Protein AF-A0A6A0GU51-F1 (afdb_monomer)

Mean predicted aligned error: 5.37 Å

Secondary structure (DSSP, 8-state):
-------HHHHHHHHHHHHHHHHHHHHHHHHHHHHHHHHHHHHHHTT-HHHHHHHHHHHHHHHHHHHTT-

Sequence (70 aa):
MFSSGPSYAKLKTNLRLSINRLKLLEKKKTELTQKARKEIADYIAAGKIERAKIRVEHIIREDYLVEAME

Nearest PDB structures (foldseek):
  1zw0-assembly1_B  TM=7.908E-01  e=8.092E-01  Yersinia pestis
  7zcg-assembly1_A  TM=7.912E-01  e=3.563E+00  Homo sapiens
  5t8l-assembly1_A  TM=8.346E-01  e=5.338E+00  Saccharomyces cerevisiae S288C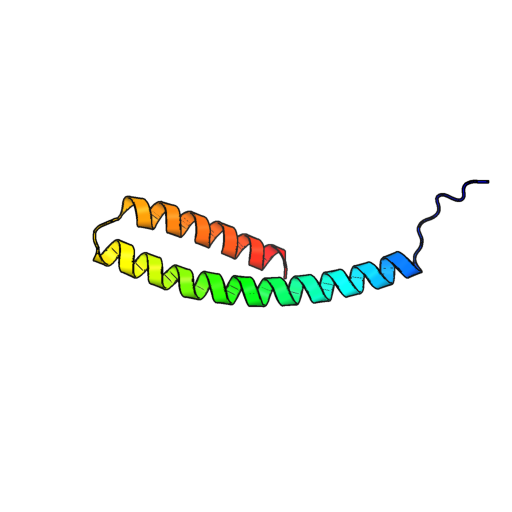
  5t8n-assembly1_A  TM=8.403E-01  e=7.997E+00  Saccharomyces cerevisiae S288C

Foldseek 3Di:
DDPPDDDVVVVVVVVVVLLVVLVVVLVVLVVVLVVLVVVLVVCVVVVNVVVSVVSVVVSVVSVVVSVVSD

Solvent-accessible surface area (backbone atoms only — not comparable to full-atom values): 3984 Å² total; per-residue (Å²): 137,85,81,88,65,85,58,62,70,61,49,55,51,50,52,55,51,49,54,56,48,34,58,53,46,37,56,54,49,54,57,48,47,60,55,51,56,52,54,38,53,53,26,50,76,69,67,37,53,70,61,25,52,59,52,48,55,55,44,54,55,49,51,55,51,38,65,74,53,111

InterPro domains:
  IPR005061 Vacuolar protein sorting-associated protein Ist1 [PF03398] (12-70)
  IPR005061 Vacuolar protein sorting-associated protein Ist1 [PTHR12161] (10-70)
  IPR042277 Vacuolar protein sorting-associated protein IST1-like [G3DSA:1.20.1260.60] (1-70)

Radius of gyration: 19.48 Å; Cα contacts (8 Å, |Δi|>4): 28; chains: 1; bounding box: 38×25×57 Å

Organism: Hyalella azteca (NCBI:txid294128)

Structure (mmCIF, N/CA/C/O backbone):
data_AF-A0A6A0GU51-F1
#
_entry.id   AF-A0A6A0GU51-F1
#
loop_
_atom_site.group_PDB
_atom_site.id
_atom_site.type_symbol
_atom_site.label_atom_id
_atom_site.label_alt_id
_atom_site.label_comp_id
_atom_site.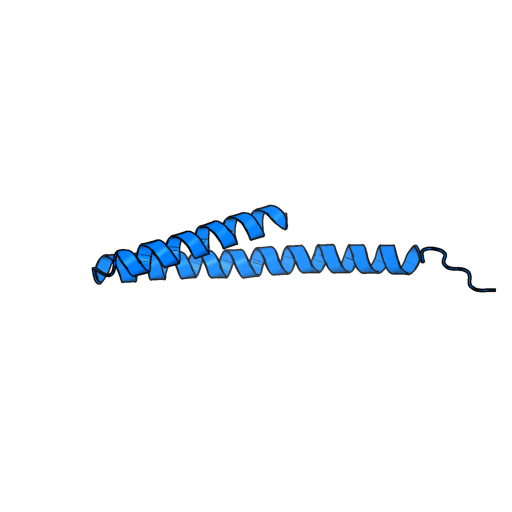label_asym_id
_atom_site.label_entity_id
_atom_site.label_seq_id
_atom_site.pdbx_PDB_ins_code
_atom_site.Cartn_x
_atom_site.Cartn_y
_atom_site.Cartn_z
_atom_site.occupancy
_atom_site.B_iso_or_equiv
_atom_site.auth_seq_id
_atom_site.auth_comp_id
_atom_site.auth_asym_id
_atom_site.auth_atom_id
_atom_site.pdbx_PDB_model_num
ATOM 1 N N . MET A 1 1 ? 21.118 17.963 -36.376 1.00 49.59 1 MET A N 1
ATOM 2 C CA . MET A 1 1 ? 20.608 16.581 -36.508 1.00 49.59 1 MET A CA 1
ATOM 3 C C . MET A 1 1 ? 20.175 16.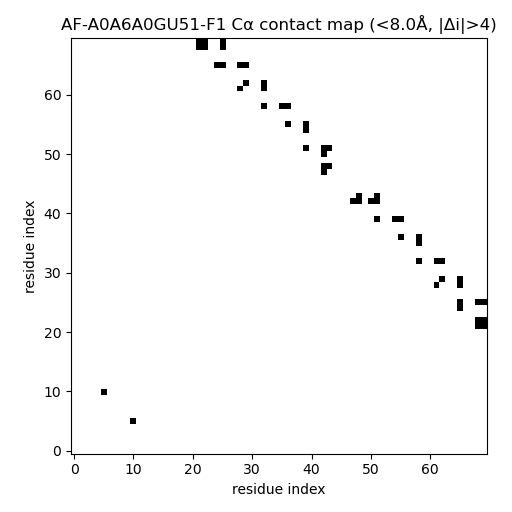095 -35.134 1.00 49.59 1 MET A C 1
ATOM 5 O O . MET A 1 1 ? 21.022 15.714 -34.340 1.00 49.59 1 MET A O 1
ATOM 9 N N . PHE A 1 2 ? 18.884 16.174 -34.819 1.00 58.38 2 PHE A N 1
ATOM 10 C CA . PHE A 1 2 ? 18.343 15.585 -33.594 1.00 58.38 2 PHE A CA 1
ATOM 11 C C . PHE A 1 2 ? 17.882 14.168 -33.927 1.00 58.38 2 PHE A C 1
ATOM 13 O O . PHE A 1 2 ? 16.815 13.993 -34.505 1.00 58.38 2 PHE A O 1
ATOM 20 N N . SER A 1 3 ? 18.689 13.150 -33.617 1.00 63.72 3 SER A N 1
ATOM 21 C CA . SER A 1 3 ? 18.183 11.777 -33.642 1.00 63.72 3 SER A CA 1
ATOM 22 C C . SER A 1 3 ? 17.360 11.553 -32.371 1.00 63.72 3 SER A C 1
ATOM 24 O O . SER A 1 3 ? 17.900 11.216 -31.318 1.00 63.72 3 SER A O 1
ATOM 26 N N . SER A 1 4 ? 16.048 11.751 -32.452 1.00 71.44 4 SER A N 1
ATOM 27 C CA . SER A 1 4 ? 15.074 11.397 -31.410 1.00 71.44 4 SER A CA 1
ATOM 28 C C . SER A 1 4 ? 14.737 9.897 -31.445 1.00 71.44 4 SER A C 1
ATOM 30 O O . SER A 1 4 ? 13.577 9.498 -31.385 1.00 71.44 4 SER A O 1
ATOM 32 N N . GLY A 1 5 ? 15.757 9.047 -31.583 1.00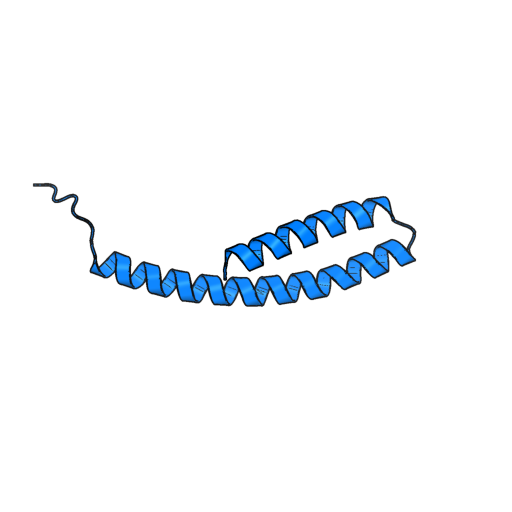 73.44 5 GLY A N 1
ATOM 33 C CA . GLY A 1 5 ? 15.596 7.595 -31.571 1.00 73.44 5 GLY A CA 1
ATOM 34 C C . GLY A 1 5 ? 15.558 7.041 -30.141 1.00 73.44 5 GLY A C 1
ATOM 35 O O . GLY A 1 5 ? 16.258 7.561 -29.265 1.00 73.44 5 GLY A O 1
ATOM 36 N N . PRO A 1 6 ? 14.781 5.980 -29.866 1.00 79.88 6 PRO A N 1
ATOM 37 C CA . PRO A 1 6 ? 14.773 5.343 -28.556 1.00 79.88 6 PRO A CA 1
ATOM 38 C C . PRO A 1 6 ? 16.149 4.752 -28.222 1.00 79.88 6 PRO A C 1
ATOM 40 O O . PRO A 1 6 ? 16.748 4.007 -28.997 1.00 79.88 6 PRO A O 1
ATOM 43 N N . SER A 1 7 ? 16.653 5.051 -27.023 1.00 86.50 7 SER A N 1
ATOM 44 C CA . SER A 1 7 ? 17.880 4.435 -26.514 1.00 86.50 7 SER A CA 1
ATOM 45 C C . SER A 1 7 ? 17.563 3.074 -25.892 1.00 86.50 7 SER A C 1
ATOM 47 O O . SER A 1 7 ? 17.224 2.976 -24.711 1.00 86.50 7 SER A O 1
ATOM 49 N N . TYR A 1 8 ? 17.693 2.008 -26.682 1.00 88.94 8 TYR A N 1
ATOM 50 C CA . TYR A 1 8 ? 17.377 0.641 -26.249 1.00 88.94 8 TYR A CA 1
ATOM 51 C C . TYR A 1 8 ? 18.221 0.156 -25.060 1.00 88.94 8 TYR A C 1
ATOM 53 O O . TYR A 1 8 ? 17.716 -0.561 -24.198 1.00 88.94 8 TYR A O 1
ATOM 61 N N . ALA A 1 9 ? 19.485 0.581 -24.960 1.00 91.69 9 ALA A N 1
ATOM 62 C CA . ALA A 1 9 ? 20.338 0.254 -23.817 1.00 91.69 9 ALA A CA 1
ATOM 63 C C . ALA A 1 9 ? 19.811 0.877 -22.511 1.00 91.69 9 ALA A C 1
ATOM 65 O O . ALA A 1 9 ? 19.705 0.187 -21.497 1.00 91.69 9 ALA A O 1
ATOM 66 N N . LYS A 1 10 ? 19.411 2.157 -22.546 1.00 91.19 10 LYS A N 1
ATOM 67 C CA . LYS A 1 10 ? 18.796 2.834 -21.394 1.00 91.19 10 LYS A CA 1
ATOM 68 C C . LYS A 1 10 ? 17.448 2.210 -21.038 1.00 91.19 10 LYS A C 1
ATOM 70 O O . LYS A 1 10 ? 17.193 1.965 -19.864 1.00 91.19 10 LYS A O 1
ATOM 75 N N . LEU A 1 11 ? 16.626 1.888 -22.041 1.00 93.25 11 LEU A N 1
ATOM 76 C CA . LEU A 1 11 ? 15.347 1.207 -21.839 1.00 93.25 11 LEU A CA 1
ATOM 77 C C . LEU A 1 11 ? 15.535 -0.136 -21.123 1.00 93.25 11 LEU A C 1
ATOM 79 O O . LEU A 1 11 ? 14.893 -0.379 -20.107 1.00 93.25 11 LEU A O 1
ATOM 83 N N . LYS A 1 12 ? 16.461 -0.980 -21.594 1.00 95.06 12 LYS A N 1
ATOM 84 C CA . LYS A 1 12 ? 16.761 -2.283 -20.980 1.00 95.06 12 LYS A CA 1
ATOM 85 C C . LYS A 1 12 ? 17.190 -2.152 -19.517 1.00 95.06 12 LYS A C 1
ATOM 87 O O . LYS A 1 12 ? 16.749 -2.937 -18.679 1.00 95.06 12 LYS A O 1
ATOM 92 N N . THR A 1 13 ? 18.036 -1.172 -19.204 1.00 96.19 13 THR A N 1
ATOM 93 C CA . THR A 1 13 ? 18.466 -0.906 -17.824 1.00 96.19 13 THR A CA 1
ATOM 94 C C . THR A 1 13 ? 17.298 -0.439 -16.958 1.00 96.19 13 THR A C 1
ATOM 96 O O . THR A 1 13 ? 17.087 -0.994 -15.882 1.00 96.19 13 THR A O 1
ATOM 99 N N . ASN A 1 14 ? 16.493 0.508 -17.445 1.00 95.50 14 ASN A N 1
ATOM 100 C CA . ASN A 1 14 ? 15.337 1.019 -16.710 1.00 95.50 14 ASN A CA 1
ATOM 101 C C . ASN A 1 14 ? 14.290 -0.069 -16.453 1.00 95.50 14 ASN A C 1
ATOM 103 O O . ASN A 1 14 ? 13.799 -0.166 -15.337 1.00 95.50 14 ASN A O 1
ATOM 107 N N . LEU A 1 15 ? 14.007 -0.939 -17.428 1.00 96.38 15 LEU A N 1
ATOM 108 C CA . LEU A 1 15 ? 13.084 -2.065 -17.242 1.00 96.38 15 LEU A CA 1
ATOM 109 C C . LEU A 1 15 ? 13.558 -3.015 -16.133 1.00 96.38 15 LEU A C 1
ATOM 111 O O . LEU A 1 15 ? 12.771 -3.398 -15.273 1.00 96.38 15 LEU A O 1
ATOM 115 N N . ARG A 1 16 ? 14.856 -3.348 -16.092 1.00 96.69 16 ARG A N 1
ATOM 116 C CA . ARG A 1 16 ? 15.426 -4.185 -15.019 1.00 96.69 16 ARG A CA 1
ATOM 117 C C . ARG A 1 16 ? 15.322 -3.520 -13.647 1.00 96.69 16 ARG A C 1
ATOM 119 O O . ARG A 1 16 ? 14.998 -4.190 -12.669 1.00 96.69 16 ARG A O 1
ATOM 126 N N . LEU A 1 17 ? 15.586 -2.216 -13.572 1.00 97.06 17 LEU A N 1
ATOM 127 C CA . LEU A 1 17 ? 15.438 -1.447 -12.336 1.00 97.06 17 LEU A CA 1
ATOM 128 C C . LEU A 1 17 ? 13.975 -1.399 -11.879 1.00 97.06 17 LEU A C 1
ATOM 130 O O . LEU A 1 17 ? 13.715 -1.619 -10.697 1.00 97.06 17 LEU A O 1
ATOM 134 N N . SER A 1 18 ? 13.031 -1.184 -12.800 1.00 96.69 18 SER A N 1
ATOM 135 C CA . SER A 1 18 ? 11.596 -1.184 -12.505 1.00 96.69 18 SER A CA 1
ATOM 136 C C . SER A 1 18 ? 11.122 -2.531 -11.968 1.00 96.69 18 SER A C 1
ATOM 138 O O . SER A 1 18 ? 10.452 -2.549 -10.943 1.00 96.69 18 SER A O 1
ATOM 140 N N . ILE A 1 19 ? 11.535 -3.655 -12.566 1.00 96.25 19 ILE A N 1
ATOM 141 C CA . ILE A 1 19 ? 11.190 -5.001 -12.067 1.00 96.25 19 ILE A CA 1
ATOM 142 C C . ILE A 1 19 ? 11.680 -5.194 -10.626 1.00 96.25 19 ILE A C 1
ATOM 144 O O . ILE A 1 19 ? 10.919 -5.605 -9.754 1.00 96.25 19 ILE A O 1
ATOM 148 N N . ASN A 1 20 ? 12.944 -4.863 -10.346 1.00 96.62 20 ASN A N 1
ATOM 149 C CA . ASN A 1 20 ? 13.490 -4.983 -8.990 1.00 96.62 20 ASN A CA 1
ATOM 150 C C . ASN A 1 20 ? 12.769 -4.061 -7.997 1.00 96.62 20 ASN A C 1
ATOM 152 O O . ASN A 1 20 ? 12.576 -4.419 -6.835 1.00 96.62 20 ASN A O 1
ATOM 156 N N . ARG A 1 21 ? 12.369 -2.868 -8.448 1.00 96.12 21 ARG A N 1
ATOM 157 C CA . ARG A 1 21 ? 11.635 -1.908 -7.626 1.00 96.12 21 ARG A CA 1
ATOM 158 C C . ARG A 1 21 ? 10.228 -2.399 -7.299 1.00 96.12 21 ARG A C 1
ATOM 160 O O . ARG A 1 21 ? 9.839 -2.263 -6.143 1.00 96.12 21 ARG A O 1
ATOM 167 N N . LEU A 1 22 ? 9.512 -2.962 -8.272 1.00 95.81 22 LEU A N 1
ATOM 168 C CA . LEU A 1 22 ? 8.169 -3.518 -8.086 1.00 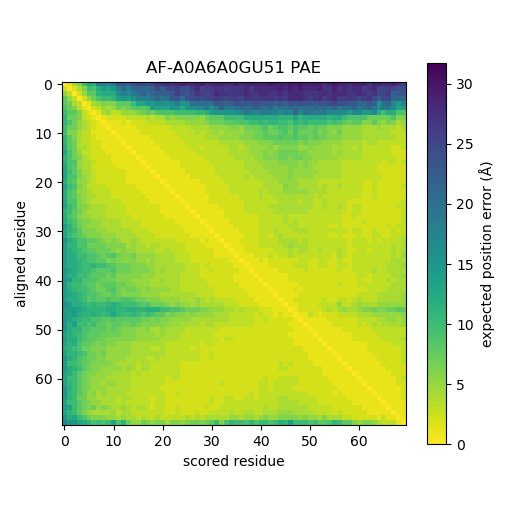95.81 22 LEU A CA 1
ATOM 169 C C . LEU A 1 22 ? 8.189 -4.652 -7.058 1.00 95.81 22 LEU A C 1
ATOM 171 O O . LEU A 1 22 ? 7.521 -4.527 -6.040 1.00 95.81 22 LEU A O 1
ATOM 175 N N . LYS A 1 23 ? 9.089 -5.634 -7.205 1.00 95.12 23 LYS A N 1
ATOM 176 C CA . LYS A 1 23 ? 9.257 -6.734 -6.231 1.00 95.12 23 LYS A CA 1
ATOM 177 C C . LYS A 1 23 ? 9.534 -6.254 -4.803 1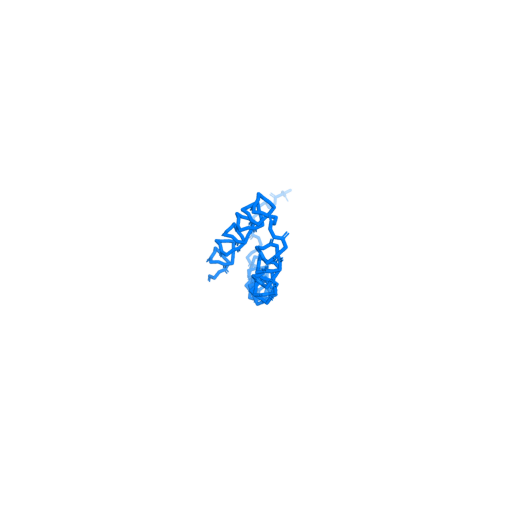.00 95.12 23 LYS A C 1
ATOM 179 O O . LYS A 1 23 ? 9.060 -6.822 -3.822 1.00 95.12 23 LYS A O 1
ATOM 184 N N . LEU A 1 24 ? 10.339 -5.199 -4.657 1.00 95.69 24 LEU A N 1
ATOM 185 C CA . LEU A 1 24 ? 10.629 -4.625 -3.341 1.00 95.69 24 LEU A CA 1
ATOM 186 C C . LEU A 1 24 ? 9.406 -3.909 -2.753 1.00 95.69 24 LEU A C 1
ATOM 188 O O . LEU A 1 24 ? 9.173 -3.980 -1.544 1.00 95.69 24 LEU A O 1
ATOM 192 N N . LEU A 1 25 ? 8.650 -3.191 -3.588 1.00 94.50 25 LEU A N 1
ATOM 193 C CA . LEU A 1 25 ? 7.441 -2.486 -3.170 1.00 94.50 25 LEU A CA 1
ATOM 194 C C . LEU A 1 25 ? 6.329 -3.459 -2.784 1.00 94.50 25 LEU A C 1
ATOM 196 O O . LEU A 1 25 ? 5.751 -3.272 -1.720 1.00 94.50 25 LEU A O 1
ATOM 200 N N . GLU A 1 26 ? 6.106 -4.502 -3.576 1.00 93.69 26 GLU A N 1
ATOM 201 C CA . GLU A 1 26 ? 5.170 -5.597 -3.315 1.00 93.69 26 GLU A CA 1
ATOM 202 C C . GLU A 1 26 ? 5.400 -6.192 -1.917 1.00 93.69 26 GLU A C 1
ATOM 204 O O . GLU A 1 26 ? 4.522 -6.126 -1.051 1.00 93.69 26 GLU A O 1
ATOM 209 N N . LYS A 1 27 ? 6.633 -6.637 -1.624 1.00 93.94 27 LYS A N 1
ATOM 210 C CA . LYS A 1 27 ? 6.989 -7.173 -0.302 1.00 93.94 27 LYS A CA 1
ATOM 211 C C . LYS A 1 27 ? 6.743 -6.163 0.821 1.00 93.94 27 LYS A C 1
ATOM 213 O O . LYS A 1 27 ? 6.138 -6.488 1.841 1.00 93.94 27 LYS A O 1
ATOM 218 N N . LYS A 1 28 ? 7.191 -4.915 0.638 1.00 94.50 28 LYS A N 1
ATOM 219 C CA . LYS A 1 28 ? 7.026 -3.859 1.647 1.00 94.50 28 LYS A CA 1
ATOM 220 C C . LYS A 1 28 ? 5.550 -3.561 1.925 1.00 94.50 28 LYS A C 1
ATOM 222 O O . LYS A 1 28 ? 5.181 -3.348 3.078 1.00 94.50 28 LYS A O 1
ATOM 227 N N . LYS A 1 29 ? 4.723 -3.471 0.884 1.00 93.69 29 LYS A N 1
ATOM 228 C CA . LYS A 1 29 ? 3.301 -3.132 1.005 1.00 93.69 29 LYS A CA 1
ATOM 229 C C . LYS A 1 29 ? 2.507 -4.279 1.623 1.00 93.69 29 LYS A C 1
ATOM 231 O O . LYS A 1 29 ? 1.731 -4.005 2.532 1.00 93.69 29 LYS A O 1
ATOM 236 N N . THR A 1 30 ? 2.811 -5.524 1.262 1.00 92.00 30 THR A N 1
ATOM 237 C CA . THR A 1 30 ? 2.225 -6.731 1.873 1.00 92.00 30 THR A CA 1
ATOM 238 C C . THR A 1 30 ? 2.476 -6.800 3.384 1.00 92.00 30 THR A C 1
ATOM 240 O O . THR A 1 30 ? 1.565 -7.039 4.177 1.00 92.00 30 THR A O 1
ATOM 243 N N . GLU A 1 31 ? 3.705 -6.516 3.830 1.00 93.25 31 GLU A N 1
ATOM 244 C CA . GLU A 1 31 ? 4.020 -6.479 5.266 1.00 93.25 31 GLU A CA 1
ATOM 245 C C . GLU A 1 31 ? 3.255 -5.363 6.006 1.00 93.25 31 GLU A C 1
ATOM 247 O O . GLU A 1 31 ? 2.853 -5.521 7.164 1.00 93.25 31 GLU A O 1
ATOM 252 N N . LEU A 1 32 ? 3.042 -4.216 5.351 1.00 92.38 32 LEU A N 1
ATOM 253 C CA . LEU A 1 32 ? 2.292 -3.097 5.921 1.00 92.38 32 LEU A CA 1
ATOM 254 C C . LEU A 1 32 ? 0.788 -3.386 5.998 1.00 92.38 32 LEU A C 1
ATOM 256 O O . LEU A 1 32 ? 0.175 -3.070 7.021 1.00 92.38 32 LEU A O 1
ATOM 260 N N . THR A 1 33 ? 0.190 -3.996 4.970 1.00 91.31 33 THR A N 1
ATOM 261 C CA . THR A 1 33 ? -1.235 -4.365 4.984 1.00 91.31 33 THR A CA 1
ATOM 262 C C . THR A 1 33 ? -1.521 -5.421 6.045 1.00 91.31 33 THR A C 1
ATOM 264 O O . THR A 1 33 ? -2.515 -5.301 6.765 1.00 91.31 33 THR A O 1
ATOM 267 N N . GLN A 1 34 ? -0.610 -6.375 6.263 1.00 90.75 34 GLN A N 1
ATOM 268 C CA . GLN A 1 34 ? -0.742 -7.356 7.344 1.00 90.75 34 GLN A CA 1
ATOM 269 C C . GLN A 1 34 ? -0.791 -6.697 8.735 1.00 90.75 34 GLN A C 1
ATOM 271 O O . GLN A 1 34 ? -1.630 -7.062 9.561 1.00 90.75 34 GLN A O 1
ATOM 276 N N . LYS A 1 35 ? 0.047 -5.682 8.992 1.00 90.94 35 LYS A N 1
ATOM 277 C CA . LYS A 1 35 ? -0.003 -4.902 10.245 1.00 90.94 35 LYS A CA 1
ATOM 278 C C . LYS A 1 35 ? -1.292 -4.087 10.364 1.00 90.94 35 LYS A C 1
ATOM 280 O O . LYS A 1 35 ? -1.907 -4.074 11.427 1.00 90.94 35 LYS A O 1
ATOM 285 N N . ALA A 1 36 ? -1.736 -3.465 9.272 1.00 90.19 36 ALA A N 1
ATOM 286 C CA . ALA A 1 36 ? -2.956 -2.660 9.241 1.00 90.19 36 ALA A CA 1
ATOM 287 C C . ALA A 1 36 ? -4.226 -3.476 9.550 1.00 90.19 36 ALA A C 1
ATOM 289 O O . ALA A 1 36 ? -5.163 -2.951 10.151 1.00 90.19 36 ALA A O 1
ATOM 290 N N . ARG A 1 37 ? -4.258 -4.773 9.207 1.00 92.06 37 ARG A N 1
ATOM 291 C CA . ARG A 1 37 ? -5.380 -5.663 9.560 1.00 92.06 37 ARG A CA 1
ATOM 292 C C . ARG A 1 37 ? -5.551 -5.821 11.076 1.00 92.06 37 ARG A C 1
ATOM 294 O O . ARG A 1 37 ? -6.680 -5.941 11.544 1.00 92.06 37 ARG A O 1
ATOM 301 N N . LYS A 1 38 ? -4.464 -5.743 11.854 1.00 93.12 38 LYS A N 1
ATOM 302 C CA . LYS A 1 38 ? -4.533 -5.753 13.325 1.00 93.12 38 LYS A CA 1
ATOM 303 C C . LYS A 1 38 ? -5.180 -4.477 13.875 1.00 93.12 38 LYS A C 1
ATOM 305 O O . LYS A 1 38 ? -6.017 -4.562 14.763 1.00 93.12 38 LYS A O 1
ATOM 310 N N . GLU A 1 39 ? -4.879 -3.320 13.286 1.00 91.81 39 GLU A N 1
ATOM 311 C CA . GLU A 1 39 ? -5.487 -2.039 13.685 1.00 91.81 39 GLU A CA 1
ATOM 312 C C . GLU A 1 39 ? -7.014 -2.036 13.499 1.00 91.81 39 GLU A C 1
ATOM 314 O O . GLU A 1 39 ? -7.737 -1.412 14.273 1.00 91.81 39 GLU A O 1
ATOM 319 N N . ILE A 1 40 ? -7.523 -2.747 12.486 1.00 94.25 40 ILE A N 1
ATOM 320 C CA . ILE A 1 40 ? -8.970 -2.908 12.283 1.00 94.25 40 ILE A CA 1
ATOM 321 C C . ILE A 1 40 ? -9.593 -3.669 13.452 1.00 94.25 40 ILE A C 1
ATOM 323 O O . ILE A 1 40 ? -10.636 -3.250 13.952 1.00 94.25 40 ILE A O 1
ATOM 327 N N . ALA A 1 41 ? -8.954 -4.751 13.908 1.00 94.19 41 ALA A N 1
ATOM 328 C CA . ALA A 1 41 ? -9.428 -5.501 15.067 1.00 94.19 41 ALA A CA 1
ATOM 329 C C . ALA A 1 41 ? -9.472 -4.612 16.320 1.00 94.19 41 ALA A C 1
ATOM 331 O O . ALA A 1 41 ? -10.479 -4.612 17.028 1.00 94.19 41 ALA A O 1
ATOM 332 N N . ASP A 1 42 ? -8.447 -3.781 16.530 1.00 95.31 42 ASP A N 1
ATOM 333 C CA . ASP A 1 42 ? -8.399 -2.832 17.647 1.00 95.31 42 ASP A CA 1
ATOM 334 C C . ASP A 1 42 ? -9.527 -1.784 17.560 1.00 95.31 42 ASP A C 1
ATOM 336 O O . ASP A 1 42 ? -10.163 -1.456 18.565 1.00 95.31 42 ASP A O 1
ATOM 340 N N . TYR A 1 43 ? -9.841 -1.274 16.361 1.00 95.75 43 TYR A N 1
ATOM 341 C CA . TYR A 1 43 ? -10.961 -0.345 16.169 1.00 95.75 43 TYR A CA 1
ATOM 342 C C . TYR A 1 43 ? -12.327 -0.989 16.405 1.00 95.75 43 TYR A C 1
ATOM 344 O O . TYR A 1 43 ? -13.199 -0.335 16.981 1.00 95.75 43 TYR A O 1
ATOM 352 N N . ILE A 1 44 ? -12.514 -2.246 16.001 1.00 95.19 44 ILE A N 1
ATOM 353 C CA . ILE A 1 44 ? -13.750 -2.995 16.259 1.00 95.19 44 ILE A CA 1
ATOM 354 C C . ILE A 1 44 ? -13.907 -3.247 17.762 1.00 95.19 44 ILE A C 1
ATOM 356 O O . ILE A 1 44 ? -14.970 -2.961 18.310 1.00 95.19 44 ILE A O 1
ATOM 360 N N . ALA A 1 45 ? -12.847 -3.694 18.442 1.00 96.06 45 ALA A N 1
ATOM 361 C CA . ALA A 1 45 ? -12.853 -3.925 19.888 1.00 96.06 45 ALA A CA 1
ATOM 362 C C . ALA A 1 45 ? -13.139 -2.640 20.688 1.00 96.06 45 ALA A C 1
ATOM 364 O O . ALA A 1 45 ? -13.826 -2.679 21.704 1.00 96.06 45 ALA A O 1
ATOM 365 N N . ALA A 1 46 ? -12.671 -1.487 20.201 1.00 96.56 46 ALA A N 1
ATOM 366 C CA . ALA A 1 46 ? -12.957 -0.178 20.785 1.00 96.56 46 ALA A CA 1
ATOM 367 C C . ALA A 1 46 ? -14.342 0.401 20.409 1.00 96.56 46 ALA A C 1
ATOM 369 O O . ALA A 1 46 ? -14.628 1.547 20.757 1.00 96.56 46 ALA A O 1
ATOM 370 N N . GLY A 1 47 ? -15.179 -0.327 19.656 1.00 95.56 47 GLY A N 1
ATOM 371 C CA . GLY A 1 47 ? -16.510 0.120 19.220 1.00 95.56 47 GLY A CA 1
ATOM 372 C C . GLY A 1 47 ? -16.510 1.190 18.117 1.00 95.56 47 GLY A C 1
ATOM 373 O O . GLY A 1 47 ? -17.550 1.772 17.810 1.00 95.56 47 GLY A O 1
ATOM 374 N N . LYS A 1 48 ? -15.363 1.470 17.483 1.00 96.12 48 LYS A N 1
ATOM 375 C CA . LYS A 1 48 ? -15.194 2.520 16.461 1.00 96.12 48 LYS A CA 1
ATOM 376 C C . LYS A 1 48 ? -15.476 1.989 15.053 1.00 96.12 48 LYS A C 1
ATOM 378 O O . LYS A 1 48 ? -14.600 2.000 14.187 1.00 96.12 48 LYS A O 1
ATOM 383 N N . ILE A 1 49 ? -16.709 1.546 14.815 1.00 94.25 49 ILE A N 1
ATOM 384 C CA . ILE A 1 49 ? -17.096 0.847 13.576 1.00 94.25 49 ILE A CA 1
ATOM 385 C C . ILE A 1 49 ? -16.867 1.704 12.322 1.00 94.25 49 ILE A C 1
ATOM 387 O O . ILE A 1 49 ? -16.302 1.219 11.346 1.00 94.25 49 ILE A O 1
ATOM 391 N N . GLU A 1 50 ? -17.237 2.986 12.342 1.00 95.56 50 GLU A N 1
ATOM 392 C CA . GLU A 1 50 ? -17.096 3.846 11.156 1.00 95.56 50 GLU A CA 1
ATOM 393 C C . GLU A 1 50 ? -15.626 4.068 10.771 1.00 95.56 50 GLU A C 1
ATOM 395 O O . GLU A 1 50 ? -15.248 4.017 9.602 1.00 95.56 50 GLU A O 1
ATOM 400 N N . ARG A 1 51 ? -14.752 4.196 11.776 1.00 94.06 51 ARG A N 1
ATOM 401 C CA . ARG A 1 51 ? -13.303 4.271 11.560 1.00 94.06 51 ARG A CA 1
ATOM 402 C C . ARG A 1 51 ? -12.745 2.956 11.015 1.00 94.06 51 ARG A C 1
ATOM 404 O O . ARG A 1 51 ? -11.879 2.985 10.142 1.00 94.06 51 ARG A O 1
ATOM 411 N N . ALA A 1 52 ? -13.239 1.821 11.509 1.00 95.56 52 ALA A N 1
ATOM 412 C CA . ALA A 1 52 ? -12.855 0.507 11.007 1.00 95.56 52 ALA A CA 1
ATOM 413 C C . ALA A 1 52 ? -13.231 0.338 9.524 1.00 95.56 52 ALA A C 1
ATOM 415 O O . ALA A 1 52 ? -12.393 -0.121 8.754 1.00 95.56 52 ALA A O 1
ATOM 416 N N . LYS A 1 53 ? -14.422 0.785 9.095 1.00 95.19 53 LYS A N 1
ATOM 417 C CA . LYS A 1 53 ? -14.846 0.743 7.680 1.00 95.19 53 LYS A CA 1
ATOM 418 C C . LYS A 1 53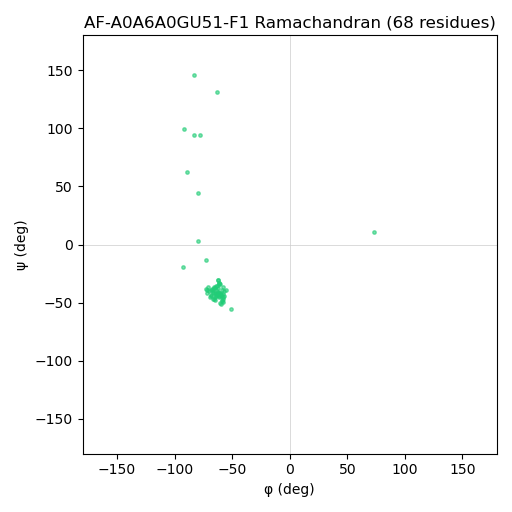 ? -13.910 1.529 6.763 1.00 95.19 53 LYS A C 1
ATOM 420 O O . LYS A 1 53 ? 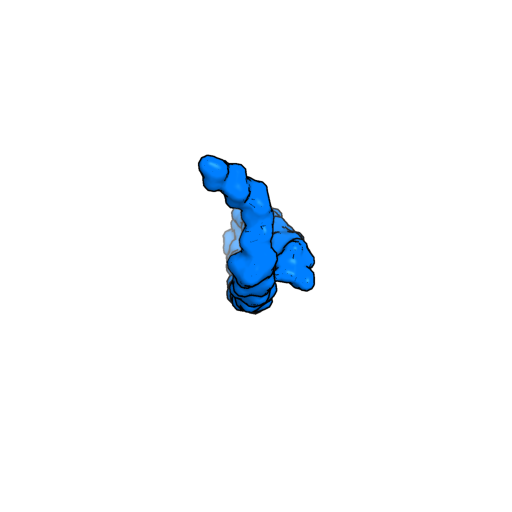-13.393 0.970 5.801 1.00 95.19 53 LYS A O 1
ATOM 425 N N . ILE A 1 54 ? -13.611 2.785 7.108 1.00 95.50 54 ILE A N 1
ATOM 426 C CA . ILE A 1 54 ? -12.676 3.619 6.332 1.00 95.50 54 ILE A CA 1
ATOM 427 C C . ILE A 1 54 ? -11.297 2.946 6.254 1.00 95.50 54 ILE A C 1
ATOM 429 O O . ILE A 1 54 ? -10.632 2.962 5.216 1.00 95.50 54 ILE A O 1
ATOM 433 N N . ARG A 1 55 ? -10.852 2.319 7.353 1.00 94.69 55 ARG A N 1
ATOM 434 C CA . ARG A 1 55 ? -9.569 1.611 7.379 1.00 94.69 55 ARG A CA 1
ATOM 435 C C . ARG A 1 55 ? -9.574 0.376 6.477 1.00 94.69 55 ARG A C 1
ATOM 437 O O . ARG A 1 55 ? -8.585 0.163 5.781 1.00 94.69 55 ARG A O 1
ATOM 444 N N . VAL A 1 56 ? -10.665 -0.389 6.458 1.00 96.12 56 VAL A N 1
ATOM 445 C CA . VAL A 1 56 ? -10.855 -1.547 5.567 1.00 96.12 56 VAL A CA 1
ATOM 446 C C . VAL A 1 56 ? -10.763 -1.130 4.100 1.00 96.12 56 VAL A C 1
ATOM 448 O O . VAL A 1 56 ? -10.002 -1.743 3.358 1.00 96.12 56 VAL A O 1
ATOM 451 N N . GLU A 1 57 ? -11.446 -0.060 3.682 1.00 95.44 57 GLU A N 1
ATOM 452 C CA . GLU A 1 57 ? -11.377 0.432 2.294 1.00 95.44 57 GLU A CA 1
ATOM 453 C C . GLU A 1 57 ? -9.946 0.769 1.864 1.00 95.44 57 GLU A C 1
ATOM 455 O O . GLU A 1 57 ? -9.529 0.476 0.741 1.00 95.44 57 GLU A O 1
ATOM 460 N N . HIS A 1 58 ? -9.167 1.366 2.769 1.00 94.69 58 HIS A N 1
ATOM 461 C CA . HIS A 1 58 ? -7.766 1.666 2.503 1.00 94.69 58 HIS A CA 1
ATOM 462 C C . HIS A 1 58 ? -6.923 0.394 2.333 1.00 94.69 58 HIS A C 1
ATOM 464 O O . HIS A 1 58 ? -6.001 0.394 1.522 1.00 94.69 58 HIS A O 1
ATOM 470 N N . ILE A 1 59 ? -7.206 -0.673 3.086 1.00 94.38 59 ILE A N 1
ATOM 471 C CA . ILE A 1 59 ? -6.501 -1.953 2.924 1.00 94.38 59 ILE A CA 1
ATOM 472 C C . ILE A 1 59 ? -6.881 -2.606 1.600 1.00 94.38 59 ILE A C 1
ATOM 474 O O . ILE A 1 59 ? -5.984 -2.997 0.871 1.00 94.38 59 ILE A O 1
ATOM 478 N N . ILE A 1 60 ? -8.168 -2.644 1.248 1.00 94.81 60 ILE A N 1
ATOM 479 C CA . ILE A 1 60 ? -8.631 -3.219 -0.027 1.00 94.81 60 ILE A CA 1
ATOM 480 C C . ILE A 1 60 ? -7.949 -2.527 -1.214 1.00 94.81 60 ILE A C 1
ATOM 482 O O . ILE A 1 60 ? -7.468 -3.186 -2.131 1.00 94.81 60 ILE A O 1
ATOM 486 N N . ARG A 1 61 ? -7.855 -1.191 -1.190 1.00 94.62 61 ARG A N 1
ATOM 487 C CA . ARG A 1 61 ? -7.163 -0.435 -2.244 1.00 94.62 61 ARG A CA 1
ATOM 488 C C . ARG A 1 61 ? -5.675 -0.776 -2.330 1.00 94.62 61 ARG A C 1
ATOM 490 O O . ARG A 1 61 ? -5.117 -0.787 -3.421 1.00 94.62 61 ARG A O 1
ATOM 497 N N . GLU A 1 62 ? -5.032 -0.992 -1.189 1.00 93.12 62 GLU A N 1
ATOM 498 C CA . GLU A 1 62 ? -3.614 -1.342 -1.138 1.00 93.12 62 GLU A CA 1
ATOM 499 C C . GLU A 1 62 ? -3.377 -2.785 -1.603 1.00 93.12 62 GLU A C 1
ATOM 501 O O . GLU A 1 62 ? -2.427 -3.013 -2.340 1.00 93.12 62 GLU A O 1
ATOM 506 N N . ASP A 1 63 ? -4.266 -3.721 -1.259 1.00 92.38 63 ASP A N 1
ATOM 507 C CA . ASP A 1 63 ? -4.209 -5.110 -1.728 1.00 92.38 63 ASP A CA 1
ATOM 508 C C . ASP A 1 63 ? -4.329 -5.160 -3.269 1.00 92.38 63 ASP A C 1
ATOM 510 O O . ASP A 1 63 ? -3.474 -5.753 -3.922 1.00 92.38 63 ASP A O 1
ATOM 514 N N . TYR A 1 64 ? -5.265 -4.414 -3.875 1.00 94.94 64 TYR A N 1
ATOM 515 C CA . TYR A 1 64 ? -5.339 -4.290 -5.343 1.00 94.94 64 TYR A CA 1
ATOM 516 C C . TYR A 1 64 ? -4.093 -3.658 -5.974 1.00 94.94 64 TYR A C 1
ATOM 518 O O . TYR A 1 64 ? -3.727 -3.977 -7.104 1.00 94.94 64 TYR A O 1
ATOM 526 N N . LEU A 1 65 ? -3.444 -2.723 -5.278 1.00 92.62 65 LEU A N 1
ATOM 527 C CA . LEU A 1 65 ? -2.224 -2.091 -5.772 1.00 92.62 65 LEU A CA 1
ATOM 528 C C . LEU A 1 65 ? -1.042 -3.062 -5.738 1.00 92.62 65 LEU A C 1
ATOM 530 O O . LEU A 1 65 ? -0.217 -3.014 -6.644 1.00 92.62 65 LEU A O 1
ATOM 534 N N . VAL A 1 66 ? -0.967 -3.930 -4.726 1.00 92.75 66 VAL A N 1
ATOM 535 C CA . VAL A 1 66 ? 0.027 -5.008 -4.660 1.00 92.75 66 VAL A CA 1
ATOM 536 C C . VAL A 1 66 ? -0.195 -6.008 -5.793 1.00 92.75 66 VAL A C 1
ATOM 538 O O . VAL A 1 66 ? 0.752 -6.272 -6.523 1.00 92.75 66 VAL A O 1
ATOM 541 N N . GLU A 1 67 ? -1.432 -6.463 -6.015 1.00 91.44 67 GLU A N 1
ATOM 542 C CA . GLU A 1 67 ? -1.772 -7.356 -7.139 1.00 91.44 67 GLU A CA 1
ATOM 543 C C . GLU A 1 67 ? -1.418 -6.742 -8.502 1.00 91.44 67 GLU A C 1
ATOM 545 O O . GLU A 1 67 ? -0.961 -7.435 -9.401 1.00 91.44 67 GLU A O 1
ATOM 550 N N . ALA A 1 68 ? -1.577 -5.426 -8.666 1.00 91.56 68 ALA A N 1
ATOM 551 C CA . ALA A 1 68 ? -1.202 -4.736 -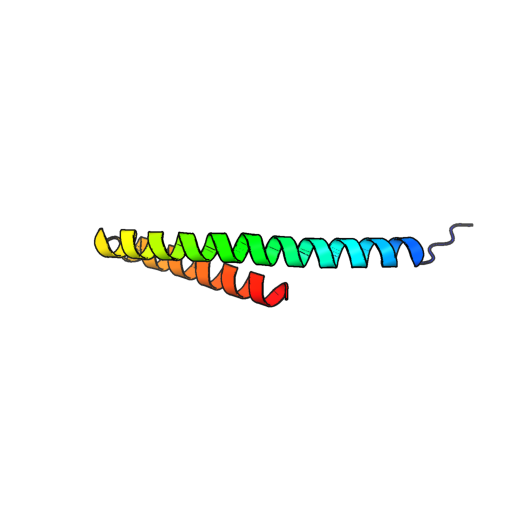9.900 1.00 91.56 68 ALA A CA 1
ATOM 552 C C . ALA A 1 68 ? 0.323 -4.586 -10.103 1.00 91.56 68 ALA A C 1
ATOM 554 O O . ALA A 1 68 ? 0.750 -4.175 -11.185 1.00 91.56 68 ALA A O 1
ATOM 555 N N . MET A 1 69 ? 1.137 -4.822 -9.067 1.00 88.56 69 MET A N 1
ATOM 556 C CA . MET A 1 69 ? 2.604 -4.769 -9.137 1.00 88.56 69 MET A CA 1
ATOM 557 C C . MET A 1 69 ? 3.253 -6.125 -9.448 1.00 88.56 69 MET A C 1
ATOM 559 O O . MET A 1 69 ? 4.419 -6.112 -9.863 1.00 88.56 69 MET A O 1
ATOM 563 N N . GLU A 1 70 ? 2.536 -7.234 -9.229 1.00 81.81 70 GLU A N 1
ATOM 564 C CA . GLU A 1 70 ? 2.941 -8.605 -9.597 1.00 81.81 70 GLU A CA 1
ATOM 565 C C . GLU A 1 70 ? 2.960 -8.812 -11.123 1.00 81.81 70 GLU A C 1
ATOM 567 O O . GLU A 1 70 ? 3.933 -9.441 -11.611 1.00 81.81 70 GLU A O 1
#

pLDDT: mean 91.41, std 8.68, range [49.59, 97.06]